Protein AF-A0AAV2KDR2-F1 (afdb_monomer_lite)

Organism: Knipowitschia caucasica (NCBI:txid637954)

InterPro domains:
  IPR036291 NAD(P)-binding domain superfamily [SSF51735] (10-58)

Sequence (66 aa):
MTQSLVKDGRTEDGFGVQFGVNHLGHFLLTNLLLDKLKQSPSARIITVSSMAHRWGHVDFQVRPRP

Radius of gyration: 16.53 Å; chains: 1; bounding box: 36×27×47 Å

pLDDT: mean 85.83, std 15.99, range [37.84, 98.38]

Structure (mmCIF, N/CA/C/O backbone):
data_AF-A0AAV2KDR2-F1
#
_entry.id   AF-A0AAV2KDR2-F1
#
loop_
_atom_site.group_PDB
_atom_site.id
_atom_site.type_symbol
_atom_site.label_atom_id
_atom_site.label_alt_id
_atom_site.label_comp_id
_atom_site.label_asym_id
_atom_site.label_entity_id
_atom_site.label_seq_id
_atom_site.pdbx_PDB_ins_code
_atom_site.Cartn_x
_atom_site.Cartn_y
_atom_site.Cartn_z
_atom_site.occupancy
_atom_site.B_iso_or_equiv
_atom_site.auth_seq_id
_atom_site.auth_comp_id
_atom_site.auth_asym_id
_atom_site.auth_atom_id
_atom_site.pdbx_PDB_model_num
ATOM 1 N N . MET A 1 1 ? 26.550 11.054 -22.392 1.00 37.84 1 MET A N 1
ATOM 2 C CA .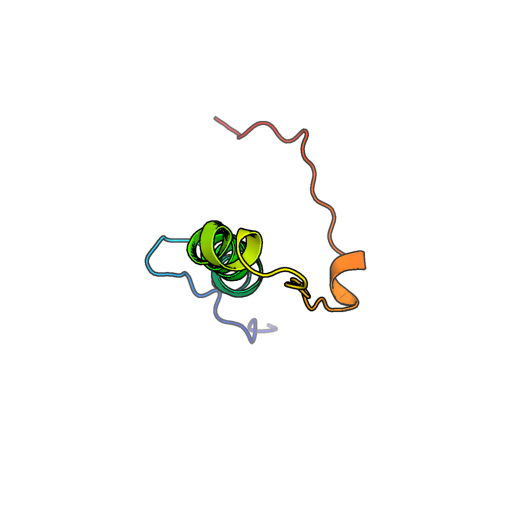 MET A 1 1 ? 26.251 9.632 -22.122 1.00 37.84 1 MET A CA 1
ATOM 3 C C . MET A 1 1 ? 26.209 9.407 -20.614 1.00 37.84 1 MET A C 1
ATOM 5 O O . MET A 1 1 ? 27.186 8.949 -20.041 1.00 37.84 1 MET A O 1
ATOM 9 N N . THR A 1 2 ? 25.113 9.767 -19.947 1.00 39.69 2 THR A N 1
ATOM 10 C CA . THR A 1 2 ? 24.864 9.335 -18.565 1.00 39.69 2 THR A CA 1
ATOM 11 C C . THR A 1 2 ? 24.032 8.066 -18.643 1.00 39.69 2 THR A C 1
ATOM 13 O O . THR A 1 2 ? 22.828 8.106 -18.878 1.00 39.69 2 THR A O 1
ATOM 16 N N . GLN A 1 3 ? 24.703 6.923 -18.545 1.00 42.00 3 GLN A N 1
ATOM 17 C CA . GLN A 1 3 ? 24.038 5.645 -18.338 1.00 42.00 3 GLN A CA 1
ATOM 18 C C . GLN A 1 3 ? 23.204 5.761 -17.054 1.00 42.00 3 GLN A C 1
ATOM 20 O O . GLN A 1 3 ? 23.741 6.109 -16.003 1.00 42.00 3 GLN A O 1
ATOM 25 N N . SER A 1 4 ? 21.889 5.547 -17.161 1.00 50.91 4 SER A N 1
ATOM 26 C CA . SER A 1 4 ? 20.991 5.483 -16.006 1.00 50.91 4 SER A CA 1
ATOM 27 C C . SER A 1 4 ? 21.510 4.404 -15.056 1.00 50.91 4 SER A C 1
ATOM 29 O O . SER A 1 4 ? 21.611 3.240 -15.439 1.00 50.91 4 SER A O 1
ATOM 31 N N . LEU A 1 5 ? 21.879 4.792 -13.833 1.00 59.44 5 LEU A N 1
ATOM 32 C CA . LEU A 1 5 ? 22.424 3.891 -12.808 1.00 59.44 5 LEU A CA 1
ATOM 33 C C . LEU A 1 5 ? 21.360 2.967 -12.194 1.00 59.44 5 LEU A C 1
ATOM 35 O O . LEU A 1 5 ? 21.677 2.139 -11.345 1.00 59.44 5 LEU A O 1
ATOM 39 N N . VAL A 1 6 ? 20.102 3.082 -12.621 1.00 58.88 6 VAL A N 1
ATOM 40 C CA . VAL A 1 6 ? 19.011 2.227 -12.167 1.00 58.88 6 VAL A CA 1
ATOM 41 C C . VAL A 1 6 ? 18.481 1.473 -13.375 1.00 58.88 6 VAL A C 1
ATOM 43 O O . VAL A 1 6 ? 17.914 2.051 -14.299 1.00 58.88 6 VAL A O 1
ATOM 46 N N . LYS A 1 7 ? 18.698 0.159 -13.378 1.00 55.62 7 LYS A N 1
ATOM 47 C CA . LYS A 1 7 ? 17.994 -0.753 -14.275 1.00 55.62 7 LYS A CA 1
ATOM 48 C C . LYS A 1 7 ? 16.515 -0.670 -13.891 1.00 55.62 7 LYS A C 1
ATOM 50 O O . LYS A 1 7 ? 16.184 -1.003 -12.753 1.00 55.62 7 LYS A O 1
ATOM 55 N N . ASP A 1 8 ? 15.649 -0.225 -14.800 1.00 67.19 8 ASP A N 1
ATOM 56 C CA . ASP A 1 8 ? 14.195 -0.215 -14.593 1.00 67.19 8 ASP A CA 1
ATOM 57 C C . ASP A 1 8 ? 13.683 -1.661 -14.532 1.00 67.19 8 ASP A C 1
ATOM 59 O O . ASP A 1 8 ? 13.231 -2.247 -15.518 1.00 67.19 8 ASP A O 1
ATOM 63 N N . GLY A 1 9 ? 13.847 -2.285 -13.368 1.00 85.50 9 GLY A N 1
ATOM 64 C CA . GLY A 1 9 ? 13.357 -3.626 -13.099 1.00 85.50 9 GLY A CA 1
ATOM 65 C C . GLY A 1 9 ? 11.832 -3.653 -13.093 1.00 85.50 9 GLY A C 1
ATOM 66 O O . GLY A 1 9 ? 11.178 -2.668 -12.733 1.00 85.50 9 GLY A O 1
ATOM 67 N N . ARG A 1 10 ? 11.268 -4.811 -13.443 1.00 93.44 10 ARG A N 1
ATOM 68 C CA . ARG A 1 10 ? 9.847 -5.115 -13.256 1.00 93.44 10 ARG A CA 1
ATOM 69 C C . ARG A 1 10 ? 9.663 -6.214 -12.216 1.00 93.44 10 ARG A C 1
ATOM 71 O O . ARG A 1 10 ? 10.541 -7.060 -12.063 1.00 93.44 10 ARG A O 1
ATOM 78 N N . THR A 1 11 ? 8.547 -6.174 -11.498 1.00 91.69 11 THR A N 1
ATOM 79 C CA . THR A 1 11 ? 8.070 -7.302 -10.691 1.00 91.69 11 THR A CA 1
ATOM 80 C C . THR A 1 11 ? 7.622 -8.443 -11.607 1.00 91.69 11 THR A C 1
ATOM 82 O O . THR A 1 11 ? 7.464 -8.246 -12.814 1.00 91.69 11 THR A O 1
ATOM 85 N N . GLU A 1 12 ? 7.382 -9.625 -11.040 1.00 93.00 12 GLU A N 1
ATOM 86 C CA . GLU A 1 12 ? 6.821 -10.767 -11.781 1.00 93.00 12 GLU A CA 1
ATOM 87 C C . GLU A 1 12 ? 5.456 -10.424 -12.403 1.00 93.00 12 GLU A C 1
ATOM 89 O O . GLU A 1 12 ? 5.188 -10.785 -13.544 1.00 93.00 12 GLU A O 1
ATOM 94 N N . ASP A 1 13 ? 4.659 -9.601 -11.714 1.00 92.25 13 ASP A N 1
ATOM 95 C CA . ASP A 1 13 ? 3.372 -9.082 -12.202 1.00 92.25 13 ASP A CA 1
ATOM 96 C C . ASP A 1 13 ? 3.496 -7.944 -13.241 1.00 92.25 13 ASP A C 1
ATOM 98 O O . ASP A 1 13 ? 2.500 -7.356 -13.659 1.00 92.25 13 ASP A O 1
ATOM 102 N N . GLY A 1 14 ? 4.716 -7.577 -13.649 1.00 93.06 14 GLY A N 1
ATOM 103 C CA . GLY A 1 14 ? 4.963 -6.589 -14.704 1.00 93.06 14 GLY A CA 1
ATOM 104 C C . GLY A 1 14 ? 4.957 -5.117 -14.267 1.00 93.06 14 GLY A C 1
ATOM 105 O O . GLY A 1 14 ? 5.158 -4.234 -15.107 1.00 93.06 14 GLY A O 1
ATOM 106 N N . PHE A 1 15 ? 4.796 -4.816 -12.976 1.00 93.00 15 PHE A N 1
ATOM 107 C CA . PHE A 1 15 ? 4.884 -3.446 -12.462 1.00 93.00 15 PHE A CA 1
ATOM 108 C C . PHE A 1 15 ? 6.334 -2.973 -12.388 1.00 93.00 15 PHE A C 1
ATOM 110 O O . PHE A 1 15 ? 7.237 -3.762 -12.127 1.00 93.00 15 PHE A O 1
ATOM 117 N N . GLY A 1 16 ? 6.581 -1.670 -12.553 1.00 93.75 16 GLY A N 1
ATOM 118 C CA . GLY A 1 16 ? 7.903 -1.111 -12.251 1.00 93.75 16 GLY A CA 1
ATOM 119 C C . GLY A 1 16 ? 8.277 -1.387 -10.791 1.00 93.75 16 GLY A C 1
ATOM 120 O O . GLY A 1 16 ? 7.446 -1.185 -9.907 1.00 93.75 16 GLY A O 1
ATOM 121 N N . VAL A 1 17 ? 9.507 -1.839 -10.521 1.00 93.50 17 VAL A N 1
ATOM 122 C CA . VAL A 1 17 ? 9.923 -2.329 -9.188 1.00 93.50 17 VAL A CA 1
ATOM 123 C C . VAL A 1 17 ? 9.662 -1.311 -8.079 1.00 93.50 17 VAL A C 1
ATOM 125 O O . VAL A 1 17 ? 9.148 -1.679 -7.028 1.00 93.50 17 VAL A O 1
ATOM 128 N N . GLN A 1 18 ? 9.936 -0.024 -8.312 1.00 90.31 18 GLN A N 1
ATOM 129 C CA . GLN A 1 18 ? 9.654 1.013 -7.313 1.00 90.31 18 GLN A CA 1
ATOM 130 C C . GLN A 1 18 ? 8.156 1.137 -7.015 1.00 90.31 18 GLN A C 1
ATOM 132 O O . GLN A 1 18 ? 7.775 1.281 -5.858 1.00 90.31 18 GLN A O 1
ATOM 137 N N . PHE A 1 19 ? 7.303 1.041 -8.036 1.00 91.50 19 PHE A N 1
ATOM 138 C CA . PHE A 1 19 ? 5.855 1.093 -7.860 1.00 91.50 19 PHE A CA 1
ATOM 139 C C . PHE A 1 19 ? 5.322 -0.162 -7.158 1.00 91.50 19 PHE A C 1
ATOM 141 O O . PHE A 1 19 ? 4.541 -0.065 -6.209 1.00 91.50 19 PHE A O 1
ATOM 148 N N . GLY A 1 20 ? 5.808 -1.335 -7.570 1.00 94.62 20 GLY A N 1
ATOM 149 C CA . GLY A 1 20 ? 5.468 -2.615 -6.958 1.00 94.62 20 GLY A CA 1
ATOM 150 C C . GLY A 1 20 ? 5.830 -2.669 -5.474 1.00 94.62 20 GLY A C 1
ATOM 151 O O . GLY A 1 20 ?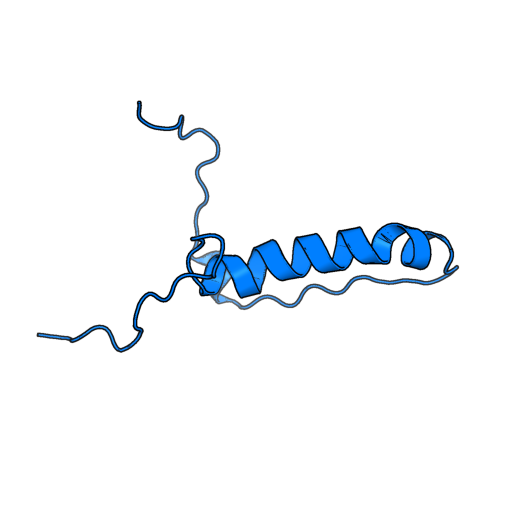 4.982 -2.987 -4.645 1.00 94.62 20 GLY A O 1
ATOM 152 N N . VAL A 1 21 ? 7.060 -2.295 -5.117 1.00 92.44 21 VAL A N 1
ATOM 153 C CA . VAL A 1 21 ? 7.556 -2.384 -3.734 1.00 92.44 21 VAL A CA 1
ATOM 154 C C . VAL A 1 21 ? 7.000 -1.259 -2.852 1.00 92.44 21 VAL A C 1
ATOM 156 O O . VAL A 1 21 ? 6.459 -1.524 -1.776 1.00 92.44 21 VAL A O 1
ATOM 159 N N . ASN A 1 22 ? 7.085 -0.001 -3.297 1.00 93.62 22 ASN A N 1
ATOM 160 C CA . ASN A 1 22 ? 6.786 1.149 -2.433 1.00 93.62 22 ASN A CA 1
ATOM 161 C C . ASN A 1 22 ? 5.291 1.478 -2.334 1.00 93.62 22 ASN A C 1
ATOM 163 O O . ASN A 1 22 ? 4.889 2.147 -1.386 1.00 93.62 22 ASN A O 1
ATOM 167 N N . HIS A 1 23 ? 4.462 1.017 -3.277 1.00 92.81 23 HIS A N 1
ATOM 168 C CA . HIS A 1 23 ? 3.026 1.313 -3.280 1.00 92.81 23 HIS A CA 1
ATOM 169 C C . HIS A 1 23 ? 2.173 0.045 -3.218 1.00 92.81 23 HIS A C 1
ATOM 171 O O . HIS A 1 23 ? 1.440 -0.149 -2.245 1.00 92.81 23 HIS A O 1
ATOM 177 N N . LEU A 1 24 ? 2.281 -0.842 -4.214 1.00 96.00 24 LEU A N 1
ATOM 178 C CA . LEU A 1 24 ? 1.389 -2.005 -4.311 1.00 96.00 24 LEU A CA 1
ATOM 179 C C . LEU A 1 24 ? 1.601 -3.009 -3.173 1.00 96.00 24 LEU A C 1
ATOM 181 O O . LEU A 1 24 ? 0.627 -3.465 -2.577 1.00 96.00 24 LEU A O 1
ATOM 185 N N . GLY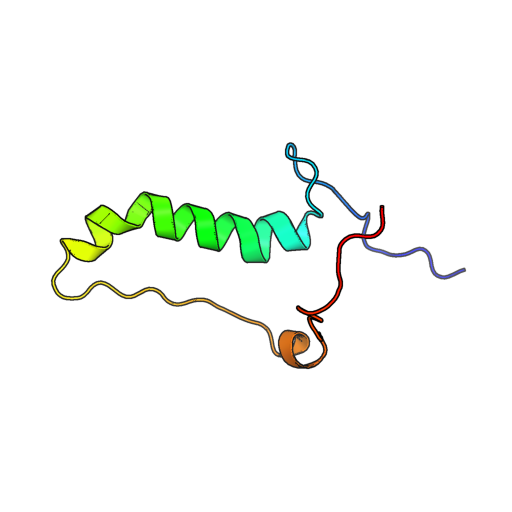 A 1 25 ? 2.851 -3.303 -2.815 1.00 95.25 25 GLY A N 1
ATOM 186 C CA . GLY A 1 25 ? 3.174 -4.218 -1.719 1.00 95.25 25 GLY A 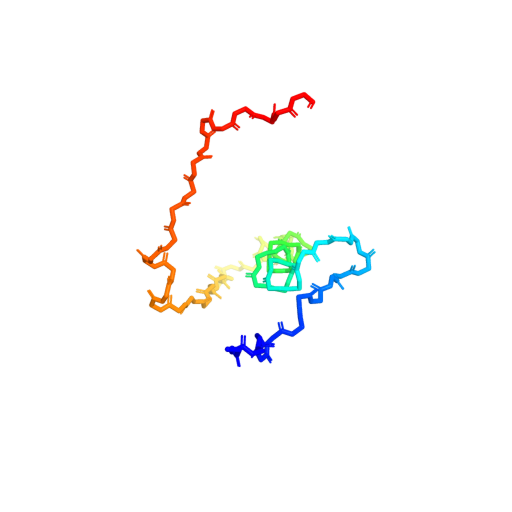CA 1
ATOM 187 C C . GLY A 1 25 ? 2.628 -3.739 -0.372 1.00 95.25 25 GLY A C 1
ATOM 188 O O . GLY A 1 25 ? 2.033 -4.517 0.368 1.00 95.25 25 GLY A O 1
ATOM 189 N N . HIS A 1 26 ? 2.749 -2.440 -0.083 1.00 96.12 26 HIS A N 1
ATOM 190 C CA . HIS A 1 26 ? 2.224 -1.837 1.147 1.00 96.12 26 HIS A CA 1
ATOM 191 C C . HIS A 1 26 ? 0.692 -1.889 1.200 1.00 96.12 26 HIS A C 1
ATOM 193 O O . HIS A 1 26 ? 0.109 -2.234 2.235 1.00 96.12 26 HIS A O 1
ATOM 199 N N . PHE A 1 27 ? 0.036 -1.582 0.077 1.00 96.31 27 PHE A N 1
ATOM 200 C CA . PHE A 1 27 ? -1.415 -1.680 -0.049 1.00 96.31 27 PHE A CA 1
ATOM 201 C C . PHE A 1 27 ? -1.898 -3.120 0.158 1.00 96.31 27 PHE A C 1
ATOM 203 O O . PHE A 1 27 ? -2.784 -3.360 0.982 1.00 96.31 27 PHE A O 1
ATOM 210 N N . LEU A 1 28 ? -1.296 -4.086 -0.540 1.00 96.94 28 LEU A N 1
ATOM 211 C CA . LEU A 1 28 ? -1.680 -5.493 -0.447 1.00 96.94 28 LEU A CA 1
ATOM 212 C C . LEU A 1 28 ? -1.460 -6.042 0.966 1.00 96.94 28 LEU A C 1
ATOM 214 O O . LEU A 1 28 ? -2.377 -6.630 1.534 1.00 96.94 28 LEU A O 1
ATOM 218 N N . LEU A 1 29 ? -0.295 -5.791 1.568 1.00 97.38 29 LEU A N 1
ATOM 219 C CA . LEU A 1 29 ? 0.010 -6.228 2.932 1.00 97.38 29 LEU A CA 1
ATOM 220 C C . LEU A 1 29 ? -1.019 -5.705 3.942 1.00 97.38 29 LEU A C 1
ATOM 222 O O . LEU A 1 29 ? -1.496 -6.453 4.793 1.00 97.38 29 LEU A O 1
ATOM 226 N N . THR A 1 30 ? -1.396 -4.431 3.821 1.00 97.50 30 THR A N 1
ATOM 227 C CA . THR A 1 30 ? -2.410 -3.821 4.690 1.00 97.50 30 THR A CA 1
ATOM 228 C C . THR A 1 30 ? -3.764 -4.511 4.538 1.00 97.50 30 THR A C 1
ATOM 230 O O . THR A 1 30 ? -4.413 -4.804 5.540 1.00 97.50 30 THR A O 1
ATOM 233 N N . ASN A 1 31 ? -4.178 -4.818 3.305 1.00 97.94 31 ASN A N 1
ATOM 234 C CA . ASN A 1 31 ? -5.436 -5.522 3.046 1.00 97.94 31 ASN A CA 1
ATOM 235 C C . ASN A 1 31 ? -5.421 -6.948 3.607 1.00 97.94 31 ASN A C 1
ATOM 237 O O . ASN A 1 31 ? -6.381 -7.353 4.257 1.00 97.94 31 ASN A O 1
ATOM 241 N N . LEU A 1 32 ? -4.321 -7.683 3.429 1.00 98.38 32 LEU A N 1
ATOM 242 C CA . LEU A 1 32 ? -4.171 -9.044 3.957 1.00 98.38 32 LEU A CA 1
ATOM 243 C C . LEU A 1 32 ? -4.239 -9.095 5.491 1.00 98.38 32 LEU A C 1
ATOM 245 O O . LEU A 1 32 ? -4.681 -10.090 6.064 1.00 98.38 32 LEU A O 1
ATOM 249 N N . LEU A 1 33 ? -3.816 -8.026 6.167 1.00 97.69 33 LEU A N 1
ATOM 250 C CA . LEU A 1 33 ? -3.859 -7.920 7.626 1.00 97.69 33 LEU A CA 1
ATOM 251 C C . LEU A 1 33 ? -5.129 -7.242 8.153 1.00 97.69 33 LEU A C 1
ATOM 253 O O . LEU A 1 33 ? -5.331 -7.214 9.368 1.00 97.69 33 LEU A O 1
ATOM 257 N N . LEU A 1 34 ? -5.987 -6.712 7.279 1.00 97.50 34 LEU A N 1
ATOM 258 C CA . LEU A 1 34 ? -7.067 -5.798 7.646 1.00 97.50 34 LEU A CA 1
ATOM 259 C C . LEU A 1 34 ? -8.003 -6.374 8.713 1.00 97.50 34 LEU A C 1
ATOM 261 O O . LEU A 1 34 ? -8.331 -5.685 9.678 1.00 97.50 34 LEU A O 1
ATOM 265 N N . ASP A 1 35 ? -8.389 -7.640 8.584 1.00 97.56 35 ASP A N 1
ATOM 266 C CA . ASP A 1 35 ? -9.296 -8.280 9.539 1.00 97.56 35 ASP A CA 1
ATOM 267 C C . ASP A 1 35 ? -8.659 -8.446 10.922 1.00 97.56 35 ASP A C 1
ATOM 269 O O . ASP A 1 35 ? -9.314 -8.218 11.939 1.00 97.56 35 ASP A O 1
ATOM 273 N N . LYS A 1 36 ? -7.359 -8.762 10.982 1.00 97.25 36 LYS A N 1
ATOM 274 C CA . LYS A 1 36 ? -6.614 -8.846 12.248 1.00 97.25 36 LYS A CA 1
ATOM 275 C C . LYS A 1 36 ? -6.416 -7.468 12.872 1.00 97.25 36 LYS A C 1
ATOM 277 O O . LYS A 1 36 ? -6.517 -7.325 14.088 1.00 97.25 36 LYS A O 1
ATOM 282 N N . LEU A 1 37 ? -6.164 -6.452 12.048 1.00 97.31 37 LEU A N 1
ATOM 283 C CA . LEU A 1 37 ? -6.033 -5.071 12.507 1.00 97.31 37 LEU A CA 1
ATOM 284 C C . LEU A 1 37 ? -7.351 -4.571 13.115 1.00 97.31 37 LEU A C 1
ATOM 286 O O . LEU A 1 37 ? -7.321 -3.972 14.185 1.00 97.31 37 LEU A O 1
ATOM 290 N N . LYS A 1 38 ? -8.500 -4.886 12.501 1.00 96.75 38 LYS A N 1
ATOM 291 C CA . LYS A 1 38 ? -9.837 -4.536 13.021 1.00 96.75 38 LYS A CA 1
ATOM 292 C C . LYS A 1 38 ? -10.176 -5.199 14.359 1.00 96.75 38 LYS A C 1
ATOM 294 O O . LYS A 1 38 ? -10.928 -4.626 15.139 1.00 96.75 38 LYS A O 1
ATOM 299 N N . GLN A 1 39 ? -9.649 -6.394 14.622 1.00 97.81 39 GLN A N 1
ATOM 300 C CA . GLN A 1 39 ? -9.864 -7.104 15.890 1.00 97.81 39 GLN A CA 1
ATOM 301 C C . GLN A 1 39 ? -9.019 -6.540 17.039 1.00 97.81 39 GLN A C 1
ATOM 303 O O . GLN A 1 39 ? -9.318 -6.784 18.206 1.00 97.81 39 GLN A O 1
ATOM 308 N N . SER A 1 40 ? -7.951 -5.803 16.730 1.00 96.44 40 SER A N 1
ATOM 309 C CA . SER A 1 40 ? -7.084 -5.217 17.743 1.00 96.44 40 SER A CA 1
ATOM 310 C C . SER A 1 40 ? -7.662 -3.891 18.251 1.00 96.44 40 SER A C 1
ATOM 312 O O . SER A 1 40 ? -7.905 -2.987 17.451 1.00 96.44 40 SER A O 1
ATOM 314 N N . PRO A 1 41 ? -7.804 -3.701 19.575 1.00 94.62 41 PRO A N 1
ATOM 315 C CA . PRO A 1 41 ? -8.376 -2.481 20.145 1.00 94.62 41 PRO A CA 1
ATOM 316 C C . PRO A 1 41 ? -7.502 -1.231 19.944 1.00 94.62 41 PRO A C 1
ATOM 318 O O . PRO A 1 41 ? -7.918 -0.124 20.276 1.00 94.62 41 PRO A O 1
ATOM 321 N N . SER A 1 42 ? -6.263 -1.370 19.461 1.00 95.94 42 SER A N 1
ATOM 322 C CA . SER A 1 42 ? -5.326 -0.245 19.307 1.00 95.94 42 SER A CA 1
ATOM 323 C C . SER A 1 42 ? -4.348 -0.418 18.139 1.00 95.94 42 SER A C 1
ATOM 325 O O . SER A 1 42 ? -3.232 0.109 18.184 1.00 95.94 42 SER A O 1
ATOM 327 N N . ALA A 1 43 ? -4.736 -1.158 17.095 1.00 96.94 43 ALA A N 1
ATOM 328 C CA . ALA A 1 43 ? -3.913 -1.292 15.894 1.00 96.94 43 ALA A CA 1
ATOM 329 C C . ALA A 1 43 ? -3.682 0.057 15.199 1.00 96.94 43 ALA A C 1
ATOM 331 O O . ALA A 1 43 ? -4.550 0.930 15.171 1.00 96.94 43 ALA A O 1
ATOM 332 N N . ARG A 1 44 ? -2.494 0.214 14.607 1.00 96.81 44 ARG A N 1
ATOM 333 C CA . ARG A 1 44 ? -2.106 1.398 13.832 1.00 96.81 44 ARG A CA 1
ATOM 334 C C . ARG A 1 44 ? -1.354 0.968 12.585 1.00 96.81 44 ARG A C 1
ATOM 336 O O . ARG A 1 44 ? -0.540 0.051 12.641 1.00 96.81 44 ARG A O 1
ATOM 343 N N . ILE A 1 45 ? -1.599 1.673 11.489 1.00 96.69 45 ILE A N 1
ATOM 344 C CA . ILE A 1 45 ? -0.844 1.540 10.244 1.00 96.69 45 ILE A CA 1
ATOM 345 C C . ILE A 1 45 ? -0.014 2.813 10.095 1.00 96.69 45 ILE A C 1
ATOM 347 O O . ILE A 1 45 ? -0.563 3.913 10.103 1.00 96.69 45 ILE A O 1
ATOM 351 N N . ILE A 1 46 ? 1.305 2.670 9.974 1.00 96.56 46 ILE A N 1
ATOM 352 C CA . ILE A 1 46 ? 2.225 3.790 9.758 1.00 96.56 46 ILE A CA 1
ATOM 353 C C . ILE A 1 46 ? 2.881 3.577 8.400 1.00 96.56 46 ILE A C 1
ATOM 355 O O . ILE A 1 46 ? 3.644 2.633 8.220 1.00 96.56 46 ILE A O 1
ATOM 359 N N . THR A 1 47 ? 2.569 4.449 7.442 1.00 95.75 47 THR A N 1
ATOM 360 C CA . THR A 1 47 ? 3.186 4.419 6.110 1.00 95.75 47 THR A CA 1
ATOM 361 C C . THR A 1 47 ? 4.349 5.399 6.080 1.00 95.75 47 THR A C 1
ATOM 363 O O . THR A 1 47 ? 4.168 6.587 6.350 1.00 95.75 47 THR A O 1
ATOM 366 N N . VAL A 1 48 ? 5.544 4.909 5.758 1.00 93.81 48 VAL A N 1
ATOM 367 C CA . VAL A 1 48 ? 6.745 5.741 5.641 1.00 93.81 48 VAL A CA 1
ATOM 368 C C . VAL A 1 48 ? 6.832 6.297 4.224 1.00 93.81 48 VAL A C 1
ATOM 370 O O . VAL A 1 48 ? 6.635 5.578 3.250 1.00 93.81 48 VAL A O 1
ATOM 373 N N . SER A 1 49 ? 7.138 7.587 4.111 1.00 91.62 49 SER A N 1
ATOM 374 C CA . SER A 1 49 ? 7.326 8.272 2.832 1.00 91.62 49 SER A CA 1
ATOM 375 C C . SER A 1 49 ? 8.641 9.051 2.831 1.00 91.62 49 SER A C 1
ATOM 377 O O . SER A 1 49 ? 9.236 9.302 3.878 1.00 91.62 49 SER A O 1
ATOM 379 N N . SER A 1 50 ? 9.092 9.448 1.644 1.00 90.62 50 SER A N 1
ATOM 380 C CA . SER A 1 50 ? 10.269 10.296 1.428 1.00 90.62 50 SER A CA 1
ATOM 381 C C . SER A 1 50 ? 9.840 11.707 1.037 1.00 90.62 50 SER A C 1
ATOM 383 O O . SER A 1 50 ? 8.811 11.866 0.389 1.00 90.62 50 SER A O 1
ATOM 385 N N . MET A 1 51 ? 10.640 12.739 1.333 1.00 93.81 51 MET A N 1
ATOM 386 C CA . MET A 1 51 ? 10.383 14.113 0.859 1.00 93.81 51 MET A CA 1
ATOM 387 C C . MET A 1 51 ? 10.203 14.202 -0.665 1.00 93.81 51 MET A C 1
ATOM 389 O O . MET A 1 51 ? 9.464 15.067 -1.135 1.00 93.81 51 MET A 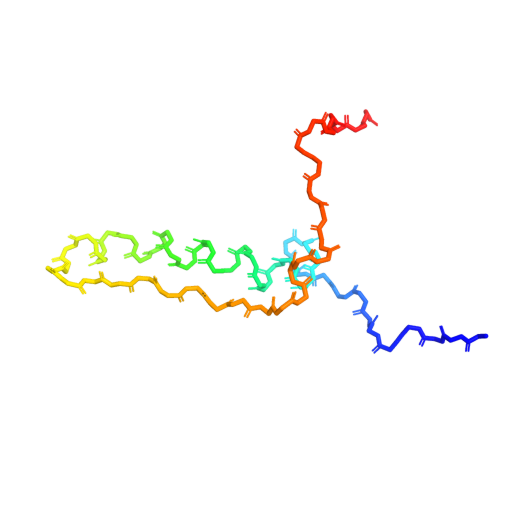O 1
ATOM 393 N N . ALA A 1 52 ? 10.809 13.278 -1.419 1.00 88.94 52 ALA A N 1
ATOM 394 C CA . ALA A 1 52 ? 10.701 13.203 -2.873 1.00 88.94 52 ALA A CA 1
ATOM 395 C C . ALA A 1 52 ? 9.255 13.049 -3.384 1.00 88.94 52 ALA A C 1
ATOM 397 O O . ALA A 1 52 ? 8.976 13.450 -4.511 1.00 88.94 52 ALA A O 1
ATOM 398 N N . HIS A 1 53 ? 8.311 12.546 -2.571 1.00 85.75 53 HIS A N 1
ATOM 399 C CA . HIS A 1 53 ? 6.905 12.437 -2.989 1.00 85.75 53 HIS A CA 1
ATOM 400 C C . HIS A 1 53 ? 6.288 13.793 -3.360 1.00 85.75 53 HIS A C 1
ATOM 402 O O . HIS A 1 53 ? 5.352 13.841 -4.150 1.00 85.75 53 HIS A O 1
ATOM 408 N N . ARG A 1 54 ? 6.821 14.900 -2.821 1.00 88.56 54 ARG A N 1
ATOM 409 C CA . ARG A 1 54 ? 6.344 16.262 -3.109 1.00 88.56 54 ARG A CA 1
ATOM 410 C C . ARG A 1 54 ? 6.654 16.725 -4.532 1.00 88.56 54 ARG A C 1
ATOM 412 O O . ARG A 1 54 ? 6.099 17.724 -4.970 1.00 88.56 54 ARG A O 1
ATOM 419 N N . TRP A 1 55 ? 7.557 16.038 -5.227 1.00 90.06 55 TRP A N 1
ATOM 420 C CA . TRP A 1 55 ? 7.937 16.358 -6.603 1.00 90.06 55 TRP A CA 1
ATOM 421 C C . TRP A 1 55 ? 7.151 15.551 -7.642 1.00 90.06 55 TRP A C 1
ATOM 423 O O . TRP A 1 55 ? 7.243 15.842 -8.831 1.00 90.06 55 TRP A O 1
ATOM 433 N N . GLY A 1 56 ? 6.379 14.549 -7.212 1.00 82.50 56 GLY A N 1
ATOM 434 C CA . GLY A 1 56 ? 5.498 13.785 -8.088 1.00 82.50 56 GLY A CA 1
ATOM 435 C C . GLY A 1 56 ? 4.135 14.458 -8.245 1.00 82.50 56 GLY A C 1
ATOM 436 O O . GLY A 1 56 ? 3.569 14.957 -7.275 1.00 82.50 56 GLY A O 1
ATOM 437 N N . HIS A 1 57 ? 3.582 14.429 -9.456 1.00 85.00 57 HIS A N 1
ATOM 438 C CA . HIS A 1 57 ? 2.197 14.809 -9.729 1.00 85.00 57 HIS A CA 1
ATOM 439 C C . HIS A 1 57 ? 1.475 13.627 -10.374 1.00 85.00 57 HIS A C 1
ATOM 441 O O . HIS A 1 57 ? 1.970 13.056 -1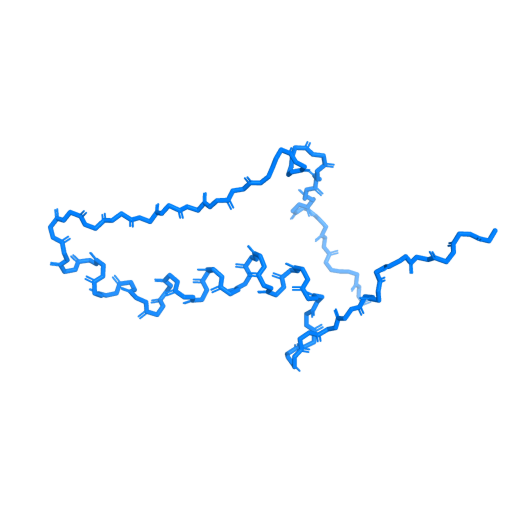1.345 1.00 85.00 57 HIS A O 1
ATOM 447 N N . VAL A 1 58 ? 0.318 13.256 -9.825 1.00 82.62 58 VAL A N 1
ATOM 448 C CA . VAL A 1 58 ? -0.547 12.224 -10.400 1.00 82.62 58 VAL A CA 1
ATOM 449 C C . VAL A 1 58 ? -1.728 12.921 -11.052 1.00 82.62 58 VAL A C 1
ATOM 451 O O . VAL A 1 58 ? -2.536 13.546 -10.367 1.00 82.62 58 VAL A O 1
ATOM 454 N N . ASP A 1 59 ? -1.822 12.803 -12.372 1.00 84.62 59 ASP A N 1
ATOM 455 C CA . ASP A 1 59 ? -2.995 13.248 -13.113 1.00 84.62 59 ASP A CA 1
ATOM 456 C C . ASP A 1 59 ? -4.038 12.124 -13.130 1.00 84.62 59 ASP A C 1
ATOM 458 O O . ASP A 1 59 ? -3.902 11.124 -13.836 1.00 84.62 59 ASP A O 1
ATOM 462 N N . PHE A 1 60 ? -5.086 12.290 -12.327 1.00 84.50 60 PHE A N 1
ATOM 463 C CA . PHE A 1 60 ? -6.198 11.341 -12.241 1.00 84.50 60 PHE A CA 1
ATOM 464 C C . PHE A 1 60 ? -7.228 11.506 -13.368 1.00 84.50 60 PHE A C 1
ATOM 466 O O . PHE A 1 60 ? -8.148 10.697 -13.471 1.00 84.50 60 PHE A O 1
ATOM 473 N N . GLN A 1 61 ? -7.103 12.546 -14.195 1.00 86.75 61 GLN A N 1
ATOM 474 C CA . GLN A 1 61 ? -7.977 12.804 -15.341 1.00 86.75 61 GLN A CA 1
ATOM 475 C C . GLN A 1 61 ? -7.405 12.241 -16.648 1.00 86.75 61 GLN A C 1
ATOM 477 O O . GLN A 1 61 ? -8.102 12.239 -17.668 1.00 86.75 61 GLN A O 1
ATOM 482 N N . VAL A 1 62 ? -6.171 11.715 -16.637 1.00 73.06 62 VAL A N 1
ATOM 483 C CA . VAL A 1 62 ? -5.630 10.951 -17.767 1.00 73.06 62 VAL A CA 1
ATOM 484 C C . VAL A 1 62 ? -6.526 9.741 -18.013 1.00 73.06 62 VAL A C 1
ATOM 486 O O . VAL A 1 62 ? -6.505 8.748 -17.286 1.00 73.06 62 VAL A O 1
ATOM 489 N N . ARG A 1 63 ? -7.311 9.814 -19.089 1.00 66.25 63 ARG A N 1
ATOM 490 C CA . ARG A 1 63 ? -7.941 8.631 -19.671 1.00 66.25 63 ARG A CA 1
ATOM 491 C C . ARG A 1 63 ? -6.841 7.741 -20.260 1.00 66.25 63 ARG A C 1
ATOM 493 O O . ARG A 1 63 ? -5.930 8.279 -20.898 1.00 66.25 63 ARG A O 1
ATOM 500 N N . PRO A 1 64 ? -6.911 6.408 -20.084 1.00 64.38 64 PRO A N 1
ATOM 501 C CA . PRO A 1 64 ? -5.996 5.509 -20.770 1.00 64.38 64 PRO A CA 1
ATOM 502 C C . PRO A 1 64 ? -6.057 5.807 -22.272 1.00 64.38 64 PRO A C 1
ATOM 504 O O . PRO A 1 64 ? -7.147 5.930 -22.835 1.00 64.38 64 PRO A O 1
ATOM 507 N N . ARG A 1 65 ? -4.894 5.997 -22.907 1.00 58.09 65 ARG A N 1
ATOM 508 C CA . ARG A 1 65 ? -4.839 6.078 -24.372 1.00 58.09 65 ARG A CA 1
ATOM 509 C C . ARG A 1 65 ? -5.328 4.738 -24.948 1.00 58.09 65 ARG A C 1
ATOM 511 O O . ARG A 1 65 ? -5.024 3.718 -24.327 1.00 58.09 65 ARG A O 1
ATOM 518 N N . PRO A 1 66 ? -6.102 4.762 -26.052 1.00 54.31 66 PRO A N 1
ATOM 519 C CA . PRO A 1 66 ? -6.601 3.548 -26.693 1.00 54.31 66 PRO A CA 1
ATOM 520 C C . PRO A 1 66 ? -5.462 2.617 -27.114 1.00 54.31 66 PRO A C 1
ATOM 522 O O . PRO A 1 66 ? -4.353 3.132 -27.401 1.00 54.31 66 PRO A O 1
#

Foldseek 3Di:
DPDDPDDQDADPVGHGPCCCPLPVVLVVVCVVCVVVQVVDPDHDDDRDDDPCVVVDDDDPVDDPDD

Secondary structure (DSSP, 8-state):
----SS---B-TTS-BHHHIIIIIHHHHHHHHHHHHHHHSTT--------GGGGG----TT-PPP-